Protein AF-A0A7R9URM0-F1 (afdb_monomer)

pLDDT: mean 87.05, std 10.65, range [48.06, 96.06]

Solvent-accessible surface area (backbone atoms only — not comparable to full-atom values): 8812 Å² total; per-r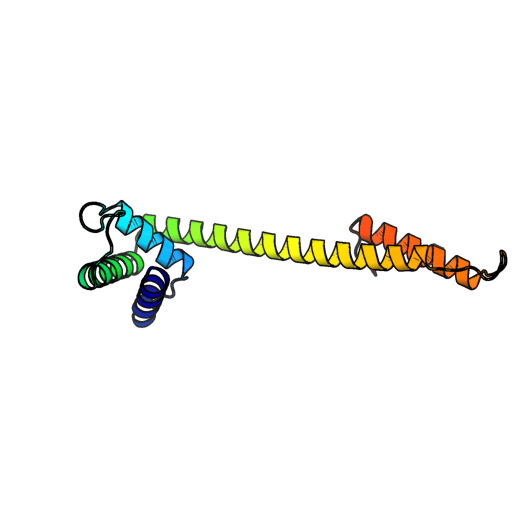esidue (Å²): 111,67,70,60,52,27,54,49,32,36,49,57,31,43,79,71,77,39,90,57,52,63,68,55,41,44,50,48,44,51,52,50,38,68,76,34,44,90,80,43,48,88,93,51,87,76,51,74,65,52,49,52,51,50,38,50,53,38,38,54,59,73,66,50,77,94,41,69,69,57,53,53,51,52,51,49,52,51,50,54,51,54,50,50,53,50,50,54,51,52,50,52,53,49,51,57,46,51,52,53,47,51,51,43,48,51,60,55,71,70,60,78,75,93,47,99,80,40,57,69,60,49,50,53,46,52,51,47,52,48,51,43,53,37,54,73,70,69,46,69,87,83,62,94,44,73,73,64,59,75,72,103

Radius of gyration: 28.4 Å; Cα contacts (8 Å, |Δi|>4): 86; chains: 1; bounding box: 66×23×72 Å

Secondary structure (DSSP, 8-state):
-HHHHHHHHHHHHHHTT----HHHHHHHHHHHHHHTTTTS-TTSPPPHHHHHHHHHHHHHHHT-TT-HHHHHHHHHHHHHHHHHHHHHHHHHHHHHHHHHHHHHHHHHHTPPPSSTT-HHHHHHHHHHHHHHHHHHTTPPTTS--HHHHHT-

Structure (mmCIF, N/CA/C/O backbone):
data_AF-A0A7R9URM0-F1
#
_entry.id   AF-A0A7R9URM0-F1
#
loop_
_atom_site.group_PDB
_atom_site.id
_atom_site.type_symbol
_atom_site.label_atom_id
_atom_site.label_alt_id
_atom_site.label_comp_id
_atom_site.label_asym_id
_atom_site.label_entity_id
_atom_site.label_seq_id
_atom_site.pdbx_PDB_ins_code
_atom_site.Cartn_x
_atom_site.Cartn_y
_atom_site.Cartn_z
_atom_site.occupancy
_atom_site.B_iso_or_equiv
_atom_site.auth_seq_id
_atom_site.auth_comp_id
_atom_site.auth_asym_id
_atom_site.auth_atom_id
_atom_site.pdbx_PDB_model_num
ATOM 1 N N . ALA A 1 1 ? -20.476 7.131 4.199 1.00 66.69 1 ALA A N 1
ATOM 2 C CA . ALA A 1 1 ? -20.584 6.777 5.629 1.00 66.69 1 ALA A CA 1
ATOM 3 C C . ALA A 1 1 ? -19.271 6.218 6.188 1.00 66.69 1 ALA A C 1
ATOM 5 O O . ALA A 1 1 ? -18.654 6.899 6.991 1.00 66.69 1 ALA A O 1
ATOM 6 N N . ILE A 1 2 ? -18.779 5.065 5.710 1.00 77.75 2 ILE A N 1
ATOM 7 C CA . ILE A 1 2 ? -17.634 4.339 6.310 1.00 77.75 2 ILE A CA 1
ATOM 8 C C . ILE A 1 2 ? -16.366 5.192 6.497 1.00 77.75 2 ILE A C 1
ATOM 10 O O . ILE A 1 2 ? -15.813 5.203 7.588 1.00 77.75 2 ILE A O 1
ATOM 14 N N . LYS A 1 3 ? -15.935 5.971 5.491 1.00 86.31 3 LYS A N 1
ATOM 15 C CA . LYS A 1 3 ? -14.746 6.841 5.626 1.00 86.31 3 LYS A CA 1
ATOM 16 C C . LYS A 1 3 ? -14.850 7.827 6.798 1.00 86.31 3 LYS A C 1
ATOM 18 O O . LYS A 1 3 ? -13.874 8.021 7.506 1.00 86.31 3 LYS A O 1
ATOM 23 N N . ARG A 1 4 ? -16.036 8.412 7.024 1.00 90.06 4 ARG A N 1
ATOM 24 C CA . ARG A 1 4 ? -16.284 9.335 8.145 1.00 90.06 4 ARG A CA 1
ATOM 25 C C . ARG A 1 4 ? -16.129 8.610 9.485 1.00 90.06 4 ARG A C 1
ATOM 27 O O . ARG A 1 4 ? -15.429 9.114 10.350 1.00 90.06 4 ARG A O 1
ATOM 34 N N . ILE A 1 5 ? -16.719 7.419 9.605 1.00 90.75 5 ILE A N 1
ATOM 35 C CA . ILE A 1 5 ? -16.661 6.573 10.810 1.00 90.75 5 ILE A CA 1
ATOM 36 C C . ILE A 1 5 ? -15.210 6.209 11.14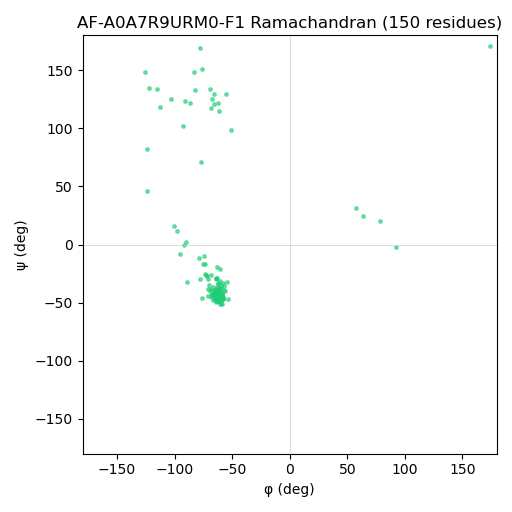0 1.00 90.75 5 ILE A C 1
ATOM 38 O O . ILE A 1 5 ? -14.763 6.392 12.267 1.00 90.75 5 ILE A O 1
ATOM 42 N N . VAL A 1 6 ? -14.452 5.758 10.138 1.00 93.88 6 VAL A N 1
ATOM 43 C CA . VAL A 1 6 ? -13.035 5.398 10.289 1.00 93.88 6 VAL A CA 1
ATOM 44 C C . VAL A 1 6 ? -12.204 6.596 10.747 1.00 93.88 6 VAL A C 1
ATOM 46 O O . VAL A 1 6 ? -11.468 6.483 11.723 1.00 93.88 6 VAL A O 1
ATOM 49 N N . SER A 1 7 ? -12.357 7.761 10.107 1.00 93.88 7 SER A N 1
ATOM 50 C CA . SER A 1 7 ? -11.639 8.975 10.516 1.00 93.88 7 SER A CA 1
ATOM 51 C C . SER A 1 7 ? -11.995 9.418 11.939 1.00 93.88 7 SER A C 1
ATOM 53 O O . SER A 1 7 ? -11.117 9.873 12.671 1.00 93.88 7 SER A O 1
ATOM 55 N N . GLU A 1 8 ? -13.256 9.269 12.347 1.00 95.06 8 GLU A N 1
ATOM 56 C CA . GLU A 1 8 ? -13.715 9.602 13.697 1.00 95.06 8 GLU A CA 1
ATOM 57 C C . GLU A 1 8 ? -13.120 8.658 14.752 1.00 95.06 8 GLU A C 1
ATOM 59 O O . GLU A 1 8 ? -12.601 9.125 15.766 1.00 95.06 8 GLU A O 1
ATOM 64 N N . ILE A 1 9 ? -13.076 7.350 14.481 1.00 95.56 9 ILE A N 1
ATOM 65 C CA . ILE A 1 9 ? -12.406 6.360 15.339 1.00 95.56 9 ILE A CA 1
ATOM 66 C C . ILE A 1 9 ? -10.913 6.681 15.472 1.00 95.56 9 ILE A C 1
ATOM 68 O O . ILE A 1 9 ? -10.405 6.799 16.588 1.00 95.56 9 ILE A O 1
ATOM 72 N N . SER A 1 10 ? -10.215 6.881 14.348 1.00 94.75 10 SER A N 1
ATOM 73 C CA . SER A 1 10 ? -8.788 7.228 14.332 1.00 94.75 10 SER A CA 1
ATOM 74 C C . SER A 1 10 ? -8.507 8.508 15.133 1.00 94.75 10 SER A C 1
ATOM 76 O O . SER A 1 10 ? -7.513 8.586 15.860 1.00 94.75 10 SER A O 1
ATOM 78 N N . PHE A 1 11 ? -9.388 9.510 15.042 1.00 94.75 11 PHE A N 1
ATOM 79 C CA . PHE A 1 11 ? -9.293 10.745 15.821 1.00 94.75 11 PHE A CA 1
ATOM 80 C C . PHE A 1 11 ? -9.495 10.499 17.324 1.00 94.75 11 PHE A C 1
ATOM 82 O O . PHE A 1 11 ? -8.673 10.933 18.133 1.00 94.75 11 PHE A O 1
ATOM 89 N N . MET A 1 12 ? -10.535 9.757 17.705 1.00 95.25 12 MET A N 1
ATOM 90 C CA . MET A 1 12 ? -10.852 9.463 19.106 1.00 95.25 12 MET A CA 1
ATOM 91 C C . MET A 1 12 ? -9.771 8.617 19.789 1.00 95.25 12 MET A C 1
ATOM 93 O O . MET A 1 12 ? -9.387 8.911 20.923 1.00 95.25 12 MET A O 1
ATOM 97 N N . CYS A 1 13 ? -9.210 7.620 19.099 1.00 95.00 13 CYS A N 1
ATOM 98 C CA . CYS A 1 13 ? -8.065 6.857 19.600 1.00 95.00 13 CYS A CA 1
ATOM 99 C C . CYS A 1 13 ? -6.832 7.753 19.793 1.00 95.00 13 CYS A C 1
ATOM 101 O O . CYS A 1 13 ? -6.152 7.660 20.819 1.00 95.00 13 CYS A O 1
ATOM 103 N N . ARG A 1 14 ? -6.584 8.689 18.866 1.00 95.19 14 ARG A N 1
ATOM 104 C CA . ARG A 1 14 ? -5.464 9.635 18.963 1.00 95.19 14 ARG A CA 1
ATOM 105 C C . ARG A 1 14 ? -5.589 10.561 20.172 1.00 95.19 14 ARG A C 1
ATOM 107 O O . ARG A 1 14 ? -4.591 10.790 20.849 1.00 95.19 14 ARG A O 1
ATOM 114 N N . LEU A 1 15 ? -6.797 11.031 20.499 1.00 94.75 15 LEU A N 1
ATOM 115 C CA . LEU A 1 15 ? -7.059 11.804 21.726 1.00 94.75 15 LEU A CA 1
ATOM 116 C C . LEU A 1 15 ? -6.742 11.022 23.013 1.00 94.75 15 LEU A C 1
ATOM 118 O O . LEU A 1 15 ? -6.533 11.621 24.067 1.00 94.75 15 LEU A O 1
ATOM 122 N N . LYS A 1 16 ? -6.696 9.690 22.937 1.00 93.19 16 LYS A N 1
ATOM 123 C CA . LYS A 1 16 ? -6.327 8.781 24.030 1.00 93.19 16 LYS A CA 1
ATOM 124 C C . LYS A 1 16 ? -4.877 8.283 23.928 1.00 93.19 16 LYS A C 1
ATOM 126 O O . LYS A 1 16 ? -4.519 7.336 24.619 1.00 93.19 16 LYS A O 1
ATOM 131 N N . ASN A 1 17 ? -4.042 8.936 23.114 1.00 91.88 17 ASN A N 1
ATOM 132 C CA . ASN A 1 17 ? -2.634 8.599 22.860 1.00 91.88 17 ASN A CA 1
ATOM 133 C C . ASN A 1 17 ? -2.397 7.230 22.198 1.00 91.88 17 ASN A C 1
ATOM 135 O O . ASN A 1 17 ? -1.305 6.676 22.311 1.00 91.88 17 ASN A O 1
ATOM 139 N N . VAL A 1 18 ? -3.382 6.693 21.473 1.00 91.88 18 VAL A N 1
ATOM 140 C CA . VAL A 1 18 ? -3.222 5.465 20.682 1.00 91.88 18 VAL A CA 1
ATOM 141 C C . VAL A 1 18 ? -3.328 5.803 19.200 1.00 91.88 18 VAL A C 1
ATOM 143 O O . VAL A 1 18 ? -4.357 6.283 18.726 1.00 91.88 18 VAL A O 1
ATOM 146 N N . THR A 1 19 ? -2.256 5.561 18.447 1.00 91.75 19 THR A N 1
ATOM 147 C CA . THR A 1 19 ? -2.255 5.750 16.992 1.00 91.75 19 THR A CA 1
ATOM 148 C C . THR A 1 19 ? -2.757 4.494 16.297 1.00 91.75 19 THR A C 1
ATOM 150 O O . THR A 1 19 ? -2.182 3.419 16.449 1.00 91.75 19 THR A O 1
ATOM 153 N N . VAL A 1 20 ? -3.819 4.647 15.512 1.00 93.25 20 VAL A N 1
ATOM 154 C CA . VAL A 1 20 ? -4.479 3.574 14.762 1.00 93.25 20 VAL A CA 1
ATOM 155 C C . VAL A 1 20 ? -4.453 3.956 13.284 1.00 93.25 20 VAL A C 1
ATOM 157 O O . VAL A 1 20 ? -4.705 5.115 12.950 1.00 93.25 20 VAL A O 1
ATOM 160 N N . SER A 1 21 ? -4.103 3.012 12.408 1.00 92.94 21 SER A N 1
ATOM 161 C CA . SER A 1 21 ? -4.191 3.215 10.960 1.00 92.94 21 SER A CA 1
ATOM 162 C C . SER A 1 21 ? -5.642 3.109 10.493 1.00 92.94 21 SER A C 1
ATOM 164 O O . SER A 1 21 ? -6.432 2.355 11.063 1.00 92.94 21 SER A O 1
ATOM 166 N N . ASP A 1 22 ? -5.991 3.810 9.416 1.00 92.62 22 ASP A N 1
ATOM 167 C CA . ASP A 1 22 ? -7.349 3.759 8.864 1.00 92.62 22 ASP A CA 1
ATOM 168 C C . ASP A 1 22 ? -7.748 2.332 8.454 1.00 92.62 22 ASP A C 1
ATOM 170 O O . ASP A 1 22 ? -8.891 1.927 8.660 1.00 92.62 22 ASP A O 1
ATOM 174 N N . THR A 1 23 ? -6.796 1.532 7.965 1.00 92.38 23 THR A N 1
ATOM 175 C CA . THR A 1 23 ? -6.995 0.108 7.655 1.00 92.38 23 THR A CA 1
ATOM 176 C C . THR A 1 23 ? -7.375 -0.698 8.899 1.00 92.38 23 THR A C 1
ATOM 178 O O . THR A 1 23 ? -8.325 -1.479 8.862 1.00 92.38 23 THR A O 1
ATOM 181 N N . LEU A 1 24 ? -6.682 -0.484 10.023 1.00 94.00 24 LEU A N 1
ATOM 182 C CA . LEU A 1 24 ? -6.975 -1.173 11.280 1.00 94.00 24 LEU A CA 1
ATOM 183 C C . LEU A 1 24 ? -8.332 -0.741 11.852 1.00 94.00 24 LEU A C 1
ATOM 185 O O . LEU A 1 24 ? -9.120 -1.587 12.273 1.00 94.00 24 LEU A O 1
ATOM 189 N N . ALA A 1 25 ? -8.632 0.559 11.831 1.00 94.56 25 ALA A N 1
ATOM 190 C CA . ALA A 1 25 ? -9.922 1.083 12.272 1.00 94.56 25 ALA A CA 1
ATOM 191 C C . ALA A 1 25 ? -11.078 0.543 11.412 1.00 94.56 25 ALA A C 1
ATOM 193 O O . ALA A 1 25 ? -12.100 0.117 11.955 1.00 94.56 25 ALA A O 1
ATOM 194 N N . ALA A 1 26 ? -10.911 0.481 10.088 1.00 93.00 26 ALA A N 1
ATOM 195 C CA . ALA A 1 26 ? -11.890 -0.113 9.180 1.00 93.00 26 ALA A CA 1
ATOM 196 C C . ALA A 1 26 ? -12.105 -1.607 9.463 1.00 93.00 26 ALA A C 1
ATOM 198 O O . ALA A 1 26 ? -13.251 -2.054 9.532 1.00 93.00 26 ALA A O 1
ATOM 199 N N . PHE A 1 27 ? -11.026 -2.363 9.688 1.00 92.44 27 PHE A N 1
ATOM 200 C CA . PHE A 1 27 ? -11.105 -3.787 10.010 1.00 92.44 27 PHE A CA 1
ATOM 201 C C . PHE A 1 27 ? -11.862 -4.035 11.319 1.00 92.44 27 PHE A C 1
ATOM 203 O O . PHE A 1 27 ? -12.788 -4.843 11.356 1.00 92.44 27 PHE A O 1
ATOM 210 N N . VAL A 1 28 ? -11.520 -3.306 12.387 1.00 93.12 28 VAL A N 1
ATOM 211 C CA . VAL A 1 28 ? -12.203 -3.428 13.686 1.00 93.12 28 VAL A CA 1
ATOM 212 C C . VAL A 1 28 ? -13.674 -3.030 13.582 1.00 93.12 28 VAL A C 1
ATOM 214 O O . VAL A 1 28 ? -14.532 -3.723 14.123 1.00 93.12 28 VAL A O 1
ATOM 217 N N . THR A 1 29 ? -13.980 -1.962 12.843 1.00 92.50 29 THR A N 1
ATOM 218 C CA . THR A 1 29 ? -15.366 -1.546 12.579 1.00 92.50 29 THR A CA 1
ATOM 219 C C . THR A 1 29 ? -16.145 -2.667 11.896 1.00 92.50 29 THR A C 1
ATOM 221 O O . THR A 1 29 ? -17.246 -3.005 12.321 1.00 92.50 29 THR A O 1
ATOM 224 N N . HIS A 1 30 ? -15.561 -3.286 10.866 1.00 90.81 30 HIS A N 1
ATOM 225 C CA . HIS A 1 30 ? -16.193 -4.387 10.148 1.00 90.81 30 HIS A CA 1
ATOM 226 C C . HIS A 1 30 ? -16.407 -5.615 11.042 1.00 90.81 30 HIS A C 1
ATOM 228 O O . HIS A 1 30 ? -17.493 -6.189 11.037 1.00 90.81 30 HIS A O 1
ATOM 234 N N . ALA A 1 31 ? -15.415 -5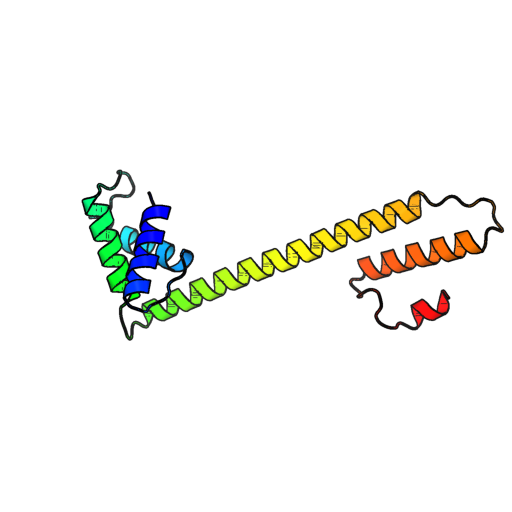.974 11.863 1.00 91.31 31 ALA A N 1
ATOM 235 C CA . ALA A 1 31 ? -15.533 -7.070 12.822 1.00 91.31 31 ALA A CA 1
ATOM 236 C C . ALA A 1 31 ? -16.689 -6.844 13.811 1.00 91.31 31 ALA A C 1
ATOM 238 O O . ALA A 1 31 ? -17.481 -7.752 14.039 1.00 91.31 31 ALA A O 1
ATOM 239 N N . ILE A 1 32 ? -16.844 -5.626 14.337 1.00 92.25 32 ILE A N 1
ATOM 240 C CA . ILE A 1 32 ? -17.933 -5.287 15.267 1.00 92.25 32 ILE A CA 1
ATOM 241 C C . ILE A 1 32 ? -19.299 -5.372 14.582 1.00 92.25 32 ILE A C 1
ATOM 243 O O . ILE A 1 32 ? -20.231 -5.925 15.160 1.00 92.25 32 ILE A O 1
ATOM 247 N N . VAL A 1 33 ? -19.428 -4.884 13.345 1.00 91.19 33 VAL A N 1
ATOM 248 C CA . VAL A 1 33 ? -20.678 -5.023 12.577 1.00 91.19 33 VAL A CA 1
ATOM 249 C C . VAL A 1 33 ? -21.047 -6.500 12.395 1.00 91.19 33 VAL A C 1
ATOM 251 O O . VAL A 1 33 ? -22.206 -6.867 12.581 1.00 91.19 33 VAL A O 1
ATOM 254 N N . LEU A 1 34 ? -20.069 -7.360 12.093 1.00 90.56 34 LEU A N 1
ATOM 255 C CA . LEU A 1 34 ? -20.283 -8.804 11.938 1.00 90.56 34 LEU A CA 1
ATOM 256 C C . LEU A 1 34 ? -20.592 -9.522 13.260 1.00 90.56 34 LEU A C 1
ATOM 258 O O . LEU A 1 34 ? -21.373 -10.469 13.271 1.00 90.56 34 LEU A O 1
ATOM 262 N N . GLU A 1 35 ? -20.008 -9.093 14.376 1.00 91.00 35 GLU A N 1
ATOM 263 C CA . GLU A 1 35 ? -20.299 -9.645 15.706 1.00 91.00 35 GLU A CA 1
ATOM 264 C C . GLU A 1 35 ? -21.684 -9.208 16.220 1.00 91.00 35 GLU A C 1
ATOM 266 O O . GLU A 1 35 ? -22.323 -9.921 16.995 1.00 91.00 35 GLU A O 1
ATOM 271 N N . HIS A 1 36 ? -22.180 -8.060 15.751 1.00 90.44 36 HIS A N 1
ATOM 272 C CA . HIS A 1 36 ? -23.408 -7.426 16.219 1.00 90.44 36 HIS A CA 1
ATOM 273 C C . HIS A 1 36 ? -24.424 -7.178 15.092 1.00 90.44 36 HIS A C 1
ATOM 275 O O . HIS A 1 36 ? -25.054 -6.123 15.038 1.00 90.44 36 HIS A O 1
ATOM 281 N N . VAL A 1 37 ? -24.658 -8.175 14.231 1.00 85.56 37 VAL A N 1
ATOM 282 C CA . VAL A 1 37 ? -25.574 -8.079 13.067 1.00 85.56 37 VAL A CA 1
ATOM 283 C C . VAL A 1 37 ? -26.991 -7.620 13.442 1.00 85.56 37 VAL A C 1
ATOM 285 O O . VAL A 1 37 ? -27.651 -6.928 12.672 1.00 85.56 37 VAL A O 1
ATOM 288 N N . ASN A 1 38 ? -27.463 -7.972 14.642 1.00 84.19 38 ASN A N 1
ATOM 289 C CA . ASN A 1 38 ? -28.780 -7.548 15.131 1.00 84.19 38 ASN A CA 1
ATOM 290 C C . ASN A 1 38 ? -28.844 -6.049 15.475 1.00 84.19 38 ASN A C 1
ATOM 292 O O . ASN A 1 38 ? -29.920 -5.463 15.399 1.00 84.19 38 ASN A O 1
ATOM 296 N N . LEU A 1 39 ? -27.718 -5.453 15.884 1.00 82.62 39 LEU A N 1
ATOM 297 C CA . LEU A 1 39 ? -27.602 -4.027 16.217 1.00 82.62 39 LEU A CA 1
ATOM 298 C C . LEU A 1 39 ? -27.239 -3.193 14.984 1.00 82.62 39 LEU A C 1
ATOM 300 O O . LEU A 1 39 ? -27.693 -2.062 14.863 1.00 82.62 39 LEU A O 1
ATOM 304 N N . PHE A 1 40 ? -26.469 -3.765 14.056 1.00 85.19 40 PHE A N 1
ATOM 305 C CA . PHE A 1 40 ? -26.009 -3.105 12.836 1.00 85.19 40 PHE A CA 1
ATOM 306 C C . PHE A 1 40 ? -26.426 -3.928 11.605 1.00 85.19 40 PHE A C 1
ATOM 308 O O . PHE A 1 40 ? -25.630 -4.717 11.087 1.00 85.19 40 PHE A O 1
ATOM 315 N N . PRO A 1 41 ? -27.676 -3.783 11.124 1.00 79.00 41 PRO A N 1
ATOM 316 C CA . PRO A 1 41 ? -28.162 -4.557 9.991 1.00 79.00 41 PRO A CA 1
ATOM 317 C C . PRO A 1 41 ? -27.424 -4.146 8.713 1.00 79.00 41 PRO A C 1
ATOM 319 O O . PRO A 1 41 ? -27.447 -2.977 8.337 1.00 79.00 41 PRO A O 1
ATOM 322 N N . LEU A 1 42 ? -26.824 -5.109 8.010 1.00 76.69 42 LEU A N 1
ATOM 323 C CA . LEU A 1 42 ? -26.075 -4.857 6.767 1.00 76.69 42 LEU A CA 1
ATOM 324 C C . LEU A 1 42 ? -26.958 -4.317 5.629 1.00 76.69 42 LEU A C 1
ATOM 326 O O . LEU A 1 42 ? -26.483 -3.567 4.780 1.00 76.69 42 LEU A O 1
ATOM 330 N N . ASP A 1 43 ? -28.244 -4.674 5.643 1.00 77.69 43 ASP A N 1
ATOM 331 C CA . ASP A 1 43 ? -29.207 -4.333 4.590 1.00 77.69 43 ASP A CA 1
ATOM 332 C C . ASP A 1 43 ? -29.938 -3.001 4.834 1.00 77.69 43 ASP A C 1
ATOM 334 O O . ASP A 1 43 ? -30.839 -2.637 4.074 1.00 77.69 43 ASP A O 1
ATOM 338 N N . LYS A 1 44 ? -29.610 -2.276 5.912 1.00 78.06 44 LYS A N 1
ATOM 339 C CA . LYS A 1 44 ? -30.252 -1.002 6.262 1.00 78.06 44 LYS A CA 1
ATOM 340 C C . LYS A 1 44 ? -29.224 0.107 6.435 1.00 78.06 44 LYS A C 1
ATOM 342 O O . LYS A 1 44 ? -28.105 -0.120 6.881 1.00 78.06 44 LYS A O 1
ATOM 347 N N . GLU A 1 45 ? -29.631 1.331 6.108 1.00 79.25 45 GLU A N 1
ATOM 348 C CA . GLU A 1 45 ? -28.838 2.507 6.451 1.00 79.25 45 GLU A CA 1
ATOM 349 C C . GLU A 1 45 ? -28.791 2.676 7.972 1.00 79.25 45 GLU A C 1
ATOM 351 O O . GLU A 1 45 ? -29.823 2.653 8.646 1.00 79.25 45 GLU A O 1
ATOM 356 N N . LEU A 1 46 ? -27.577 2.840 8.497 1.00 81.88 46 LEU A N 1
ATOM 357 C CA . LEU A 1 46 ? -27.340 3.139 9.904 1.00 81.88 46 LEU A CA 1
ATOM 358 C C . LEU A 1 46 ? -27.820 4.556 10.211 1.00 81.88 46 LEU A C 1
ATOM 360 O O . LEU A 1 46 ? -27.507 5.498 9.476 1.00 81.88 46 LEU A O 1
ATOM 364 N N . ASN A 1 47 ? -28.550 4.711 11.311 1.00 86.69 47 ASN A N 1
ATOM 365 C CA . ASN A 1 47 ? -28.897 6.033 11.815 1.00 86.69 47 ASN A CA 1
ATOM 366 C C . ASN A 1 47 ? -27.692 6.654 12.563 1.00 86.69 47 ASN A C 1
ATOM 368 O O . ASN A 1 47 ? -26.699 5.985 12.849 1.00 86.69 47 ASN A O 1
ATOM 372 N N . GLU A 1 48 ? -27.757 7.947 12.890 1.00 88.44 48 GLU A N 1
ATOM 373 C CA . GLU A 1 48 ? -26.635 8.640 13.550 1.00 88.44 48 GLU A CA 1
ATOM 374 C C . GLU A 1 48 ? -26.326 8.073 14.955 1.00 88.44 48 GLU A C 1
ATOM 376 O O . GLU A 1 48 ? -25.171 8.083 15.374 1.00 88.44 48 GLU A O 1
ATOM 381 N N . SER A 1 49 ? -27.325 7.532 15.666 1.00 88.69 49 SER A N 1
ATOM 382 C CA . SER A 1 49 ? -27.123 6.857 16.959 1.00 88.69 49 SER A CA 1
ATOM 383 C C . SER A 1 49 ? -26.351 5.551 16.784 1.00 88.69 49 SER A C 1
ATOM 385 O O . SER A 1 49 ? -25.393 5.309 17.512 1.00 88.69 49 SER A O 1
ATOM 387 N N . ASP A 1 50 ? -26.714 4.745 15.784 1.00 88.75 50 ASP A N 1
ATOM 388 C CA . ASP A 1 50 ? -26.026 3.491 15.472 1.00 88.75 50 ASP A CA 1
ATOM 389 C C . ASP A 1 50 ? -24.563 3.768 15.097 1.00 88.75 50 ASP A C 1
ATOM 391 O O . ASP A 1 50 ? -23.656 3.041 15.497 1.00 88.75 50 ASP A O 1
ATOM 395 N N . VAL A 1 51 ? -24.313 4.857 14.358 1.00 89.69 51 VAL A N 1
ATOM 396 C CA . VAL A 1 51 ? -22.955 5.299 14.019 1.00 89.69 51 VAL A CA 1
ATOM 397 C C . VAL A 1 51 ? -22.160 5.658 15.274 1.00 89.69 51 VAL A C 1
ATOM 399 O O . VAL A 1 51 ? -21.021 5.213 15.412 1.00 89.69 51 VAL A O 1
ATOM 402 N N . GLN A 1 52 ? -22.738 6.422 16.203 1.00 92.12 52 GLN A N 1
ATOM 403 C CA . GLN A 1 52 ? -22.066 6.772 17.459 1.00 92.12 52 GLN A CA 1
ATOM 404 C C . GLN A 1 52 ? -21.776 5.542 18.324 1.00 92.12 52 GLN A C 1
ATOM 406 O O . GLN A 1 52 ? -20.691 5.435 18.901 1.00 92.12 52 GLN A O 1
ATOM 411 N N . ASP A 1 53 ? -22.715 4.600 18.392 1.00 93.19 53 ASP A N 1
ATOM 412 C CA . ASP A 1 53 ? -22.543 3.346 19.120 1.00 93.19 53 ASP A CA 1
ATOM 413 C C . ASP A 1 53 ? -21.421 2.500 18.511 1.00 93.19 53 ASP A C 1
ATOM 415 O O . ASP A 1 53 ? -20.545 2.022 19.234 1.00 93.19 53 ASP A O 1
ATOM 419 N N . LEU A 1 54 ? -21.384 2.394 17.182 1.00 93.00 54 LEU A N 1
ATOM 420 C CA . LEU A 1 54 ? -20.335 1.685 16.457 1.00 93.00 54 LEU A CA 1
ATOM 421 C C . LEU A 1 54 ? -18.953 2.320 16.675 1.00 93.00 54 LEU A C 1
ATOM 423 O O . LEU A 1 54 ? -17.986 1.605 16.949 1.00 93.00 54 LEU A O 1
ATOM 427 N N . VAL A 1 55 ? -18.854 3.654 16.612 1.00 94.38 55 VAL A N 1
ATOM 428 C CA . VAL A 1 55 ? -17.612 4.389 16.908 1.00 94.38 55 VAL A CA 1
ATOM 429 C C . VAL A 1 55 ? 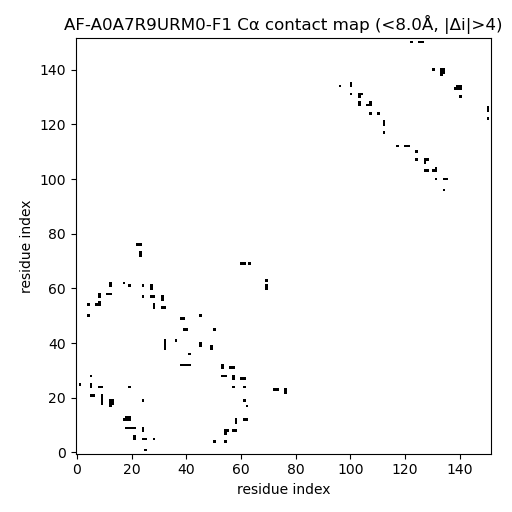-17.159 4.113 18.339 1.00 94.38 55 VAL A C 1
ATOM 431 O O . VAL A 1 55 ? -15.990 3.792 18.558 1.00 94.38 55 VAL A O 1
ATOM 434 N N . ARG A 1 56 ? -18.070 4.193 19.316 1.00 95.69 56 ARG A N 1
ATOM 435 C CA . ARG A 1 56 ? -17.758 3.935 20.728 1.00 95.69 56 ARG A CA 1
ATOM 436 C C . ARG A 1 56 ? -17.207 2.524 20.927 1.00 95.69 56 ARG A C 1
ATOM 438 O O . ARG A 1 56 ? -16.126 2.382 21.493 1.00 95.69 56 ARG A O 1
ATOM 445 N N . MET A 1 57 ? -17.897 1.507 20.412 1.00 95.56 57 MET A N 1
ATOM 446 C CA . MET A 1 57 ? -17.476 0.106 20.533 1.00 95.56 57 MET A CA 1
ATOM 447 C C . MET A 1 57 ? -16.118 -0.146 19.864 1.00 95.56 57 MET A C 1
ATOM 449 O O . MET A 1 57 ? -15.271 -0.850 20.416 1.00 95.56 57 MET A O 1
ATOM 453 N N . ALA A 1 58 ? -15.879 0.453 18.694 1.00 95.06 58 ALA A N 1
ATOM 454 C CA . ALA A 1 58 ? -14.603 0.334 17.995 1.00 95.06 58 ALA A CA 1
ATOM 455 C C . ALA A 1 58 ? -13.453 0.972 18.780 1.00 95.06 58 ALA A C 1
ATOM 457 O O . ALA A 1 58 ? -12.397 0.355 18.928 1.00 95.06 58 ALA A O 1
ATOM 458 N N . VAL A 1 59 ? -13.662 2.173 19.325 1.00 96.06 59 VAL A N 1
ATOM 459 C CA . VAL A 1 59 ? -12.666 2.864 20.153 1.00 96.06 59 VAL A CA 1
ATOM 460 C C . VAL A 1 59 ? -12.375 2.072 21.428 1.00 96.06 59 VAL A C 1
ATOM 462 O O . VAL A 1 59 ? -11.209 1.862 21.748 1.00 96.06 59 VAL A O 1
ATOM 465 N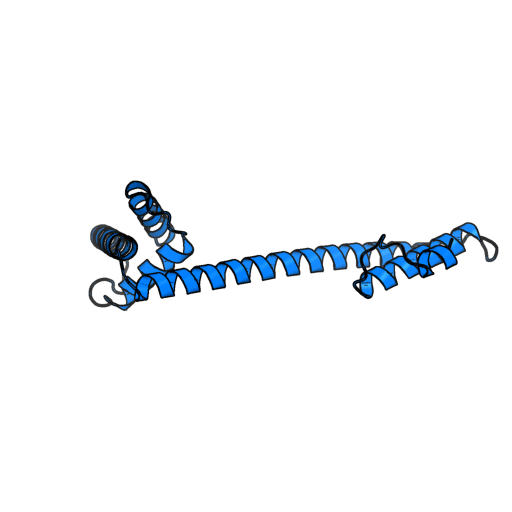 N . GLU A 1 60 ? -13.394 1.576 22.131 1.00 95.62 60 GLU A N 1
ATOM 466 C CA . GLU A 1 60 ? -13.212 0.743 23.331 1.00 95.62 60 GLU A CA 1
ATOM 467 C C . GLU A 1 60 ? -12.381 -0.511 23.035 1.00 95.62 60 GLU A C 1
ATOM 469 O O . GLU A 1 60 ? -11.414 -0.807 23.745 1.00 95.62 60 GLU A O 1
ATOM 474 N N . ARG A 1 61 ? -12.684 -1.207 21.933 1.00 94.69 61 ARG A N 1
ATOM 475 C CA . ARG A 1 61 ? -11.920 -2.385 21.510 1.00 94.69 61 ARG A CA 1
ATOM 476 C C . ARG A 1 61 ? -10.477 -2.041 21.149 1.00 94.69 61 ARG A C 1
ATOM 478 O O . ARG A 1 61 ? -9.570 -2.763 21.547 1.00 94.69 61 ARG A O 1
ATOM 485 N N . LEU A 1 62 ? -10.243 -0.940 20.437 1.00 94.75 62 LEU A N 1
ATOM 486 C CA . LEU A 1 62 ? -8.899 -0.492 20.043 1.00 94.75 62 LEU A CA 1
ATOM 487 C C . LEU A 1 62 ? -8.043 -0.017 21.226 1.00 94.75 62 LEU A C 1
ATOM 489 O O . LEU A 1 62 ? -6.817 -0.082 21.152 1.00 94.75 62 LEU A O 1
ATOM 493 N N . LEU A 1 63 ? -8.676 0.452 22.303 1.00 93.94 63 LEU A N 1
ATOM 494 C CA . LEU A 1 63 ? -8.015 0.887 23.536 1.00 93.94 63 LEU A CA 1
ATOM 495 C C . LEU A 1 63 ? -7.876 -0.233 24.575 1.00 93.94 63 LEU A C 1
ATOM 497 O O . LEU A 1 63 ? -7.343 0.007 25.659 1.00 93.94 63 LEU A O 1
ATOM 501 N N . THR A 1 64 ? -8.349 -1.444 24.272 1.00 94.06 64 THR A N 1
ATOM 502 C CA . THR A 1 64 ? -8.237 -2.581 25.188 1.00 94.06 64 THR A CA 1
ATOM 503 C C . THR A 1 64 ? -6.766 -2.958 25.370 1.00 94.06 64 THR A C 1
ATOM 505 O O . THR A 1 64 ? -6.070 -3.294 24.411 1.00 94.06 64 THR A O 1
ATOM 508 N N . VAL A 1 65 ? -6.299 -2.907 26.617 1.00 89.19 65 VAL A N 1
ATOM 509 C CA . VAL A 1 65 ? -4.940 -3.300 27.014 1.00 89.19 65 VAL A CA 1
ATOM 510 C C . VAL A 1 65 ? -4.886 -4.819 27.208 1.00 89.19 65 VAL A C 1
ATOM 512 O O . VAL A 1 65 ? -5.887 -5.429 27.577 1.00 89.19 65 VAL A O 1
ATOM 515 N N . ASP A 1 66 ? -3.734 -5.434 26.932 1.00 88.12 66 ASP A N 1
ATOM 516 C CA . ASP A 1 66 ? -3.480 -6.873 27.115 1.00 88.12 66 ASP A CA 1
ATOM 517 C C . ASP A 1 66 ? -4.441 -7.809 26.352 1.00 88.12 66 ASP A C 1
ATOM 519 O O . ASP A 1 66 ? -4.727 -8.933 26.768 1.00 88.12 66 ASP A O 1
ATOM 523 N N . SER A 1 67 ? -4.925 -7.375 25.183 1.00 91.50 67 SER A N 1
ATOM 524 C CA . SER A 1 67 ? -5.755 -8.205 24.304 1.00 91.50 67 SER A CA 1
ATOM 525 C C . SER A 1 67 ? -4.913 -8.945 23.259 1.00 91.50 67 SER A C 1
ATOM 527 O O . SER A 1 67 ? -4.556 -8.390 22.219 1.00 91.50 67 SER A O 1
ATOM 529 N N . ALA A 1 68 ? -4.661 -10.239 23.485 1.00 92.94 68 ALA A N 1
ATOM 530 C CA . ALA A 1 68 ? -3.946 -11.095 22.527 1.00 92.94 68 ALA A CA 1
ATOM 531 C C . ALA A 1 68 ? -4.622 -11.143 21.140 1.00 92.94 68 ALA A C 1
ATOM 533 O O . ALA A 1 68 ? -3.952 -11.160 20.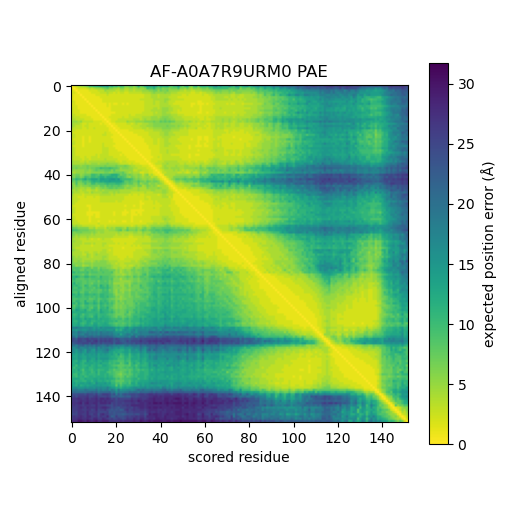105 1.00 92.94 68 ALA A O 1
ATOM 534 N N . SER A 1 69 ? -5.959 -11.113 21.104 1.00 90.69 69 SER A N 1
ATOM 535 C CA . SER A 1 69 ? -6.715 -11.041 19.850 1.00 90.69 69 SER A CA 1
ATOM 536 C C . SER A 1 69 ? -6.462 -9.736 19.096 1.00 90.69 69 SER A C 1
ATOM 538 O O . SER A 1 69 ? -6.291 -9.762 17.880 1.00 90.69 69 SER A O 1
ATOM 540 N N . LEU A 1 70 ? -6.410 -8.600 19.802 1.00 92.19 70 LEU A N 1
ATOM 541 C CA . LEU A 1 70 ? -6.171 -7.302 19.174 1.00 92.19 70 LEU A CA 1
ATOM 542 C C . LEU A 1 70 ? -4.750 -7.213 18.613 1.00 92.19 70 LEU A C 1
ATOM 544 O O . LEU A 1 70 ? -4.570 -6.744 17.493 1.00 92.19 70 LEU A O 1
ATOM 548 N N . GLU A 1 71 ? -3.755 -7.698 19.356 1.00 93.06 71 GLU A N 1
ATOM 549 C CA . GLU A 1 71 ? -2.365 -7.721 18.887 1.00 93.06 71 GLU A CA 1
ATOM 550 C C . GLU A 1 71 ? -2.185 -8.616 17.654 1.00 93.06 71 GLU A C 1
ATOM 552 O O . GLU A 1 71 ? -1.481 -8.243 16.716 1.00 93.06 71 GLU A O 1
ATOM 557 N N . THR A 1 72 ? -2.903 -9.742 17.579 1.00 92.94 72 THR A N 1
ATOM 558 C CA . THR A 1 72 ? -2.898 -10.596 16.378 1.00 92.94 72 THR A CA 1
ATOM 559 C C . THR A 1 72 ? -3.477 -9.865 15.164 1.00 92.94 72 THR A C 1
ATOM 561 O O . THR A 1 72 ? -2.897 -9.907 14.080 1.00 92.94 72 THR A O 1
ATOM 564 N N . ILE A 1 73 ? -4.590 -9.145 15.344 1.00 91.62 73 ILE A N 1
ATOM 565 C CA . ILE A 1 73 ? -5.202 -8.340 14.277 1.00 91.62 73 ILE A CA 1
ATOM 566 C C . ILE A 1 73 ? -4.250 -7.225 13.826 1.00 91.62 73 ILE A C 1
ATOM 568 O O . ILE A 1 73 ? -4.058 -7.038 12.626 1.00 91.62 73 ILE A O 1
ATOM 572 N N . LYS A 1 74 ? -3.618 -6.505 14.762 1.00 92.56 74 LYS A N 1
ATOM 573 C CA . LYS A 1 74 ? -2.628 -5.462 14.448 1.00 92.56 74 LYS A CA 1
ATOM 574 C C . LYS A 1 74 ? -1.470 -6.019 13.625 1.00 92.56 74 LYS A C 1
ATOM 576 O O . LYS A 1 74 ? -1.094 -5.408 12.628 1.00 92.56 74 LYS A O 1
ATOM 581 N N . MET A 1 75 ? -0.936 -7.175 14.020 1.00 92.44 75 MET A N 1
ATOM 582 C CA . MET A 1 75 ? 0.160 -7.829 13.308 1.00 92.44 75 MET A CA 1
ATOM 583 C C . MET A 1 75 ? -0.249 -8.232 11.888 1.00 92.44 75 MET A C 1
ATOM 585 O O . MET A 1 75 ? 0.510 -7.981 10.954 1.00 92.44 75 MET A O 1
ATOM 589 N N . GLN A 1 76 ? -1.454 -8.780 11.707 1.00 92.25 76 GLN A N 1
ATOM 590 C CA . GLN A 1 76 ? -1.952 -9.151 10.381 1.00 92.25 76 GLN A CA 1
ATOM 591 C C . GLN A 1 76 ? -2.156 -7.925 9.484 1.00 92.25 76 GLN A C 1
ATOM 593 O O . GLN A 1 76 ? -1.668 -7.901 8.360 1.00 92.25 76 GLN A O 1
ATOM 598 N N . VAL A 1 77 ? -2.799 -6.869 9.996 1.00 92.62 77 VAL A N 1
ATOM 599 C CA . VAL A 1 77 ? -3.007 -5.624 9.237 1.00 92.62 77 VAL A CA 1
ATOM 600 C C . VAL A 1 77 ? -1.672 -4.978 8.862 1.00 92.62 77 VAL A C 1
ATOM 602 O O . VAL A 1 77 ? -1.519 -4.488 7.742 1.00 92.62 77 VAL A O 1
ATOM 605 N N . ALA A 1 78 ? -0.695 -4.980 9.773 1.00 90.06 78 ALA A N 1
ATOM 606 C CA . ALA A 1 78 ? 0.641 -4.464 9.495 1.00 90.06 78 ALA A CA 1
ATOM 607 C C . ALA A 1 78 ? 1.348 -5.275 8.399 1.00 90.06 78 ALA A C 1
ATOM 609 O O . ALA A 1 78 ? 1.934 -4.683 7.494 1.00 90.06 78 ALA A O 1
ATOM 610 N N . PHE A 1 79 ? 1.256 -6.607 8.451 1.00 91.38 79 PHE A N 1
ATOM 611 C CA . PHE A 1 79 ? 1.823 -7.487 7.431 1.00 91.38 79 PHE A CA 1
ATOM 612 C C . PHE A 1 79 ? 1.190 -7.247 6.057 1.00 91.38 79 PHE A C 1
ATOM 614 O O . PHE A 1 79 ? 1.910 -7.047 5.080 1.00 91.38 79 PHE A O 1
ATOM 621 N N . ASP A 1 80 ? -0.140 -7.204 5.988 1.00 90.38 80 ASP A N 1
ATOM 622 C CA . ASP A 1 80 ? -0.862 -7.007 4.730 1.00 90.38 80 ASP A CA 1
ATOM 623 C C . ASP A 1 80 ? -0.550 -5.633 4.122 1.00 90.38 80 ASP A C 1
ATOM 625 O O . ASP A 1 80 ? -0.309 -5.528 2.921 1.00 90.38 80 ASP A O 1
ATOM 629 N N . THR A 1 81 ? -0.474 -4.588 4.955 1.00 89.19 81 THR A N 1
ATOM 630 C CA . THR A 1 81 ? -0.116 -3.231 4.503 1.00 89.19 81 THR A CA 1
ATOM 631 C C . THR A 1 81 ? 1.308 -3.196 3.948 1.00 89.19 81 THR A C 1
ATOM 633 O O . THR A 1 81 ? 1.516 -2.736 2.831 1.00 89.19 81 THR A O 1
ATOM 636 N N . ALA A 1 82 ? 2.279 -3.760 4.673 1.00 88.44 82 ALA A N 1
ATOM 637 C CA . ALA A 1 82 ? 3.665 -3.815 4.211 1.00 88.44 82 ALA A CA 1
ATOM 638 C C . ALA A 1 82 ? 3.817 -4.630 2.916 1.00 88.44 82 ALA A C 1
ATOM 640 O O . ALA A 1 82 ? 4.643 -4.301 2.066 1.00 88.44 82 ALA A O 1
ATOM 641 N N . LYS A 1 83 ? 3.014 -5.689 2.747 1.00 87.69 83 LYS A N 1
ATOM 642 C CA . LYS A 1 83 ? 3.033 -6.499 1.529 1.00 87.69 83 LYS A CA 1
ATOM 643 C C . LYS A 1 83 ? 2.487 -5.739 0.323 1.00 87.69 83 LYS A C 1
ATOM 645 O O . LYS A 1 83 ? 3.049 -5.882 -0.760 1.00 87.69 83 LYS A O 1
ATOM 650 N N . LEU A 1 84 ? 1.424 -4.954 0.499 1.00 87.38 84 LEU A N 1
ATOM 651 C CA . LEU A 1 84 ? 0.894 -4.087 -0.556 1.00 87.38 84 LEU A CA 1
ATOM 652 C C . LEU A 1 84 ? 1.927 -3.035 -0.971 1.00 87.38 84 LEU A C 1
ATOM 654 O O . LEU A 1 84 ? 2.215 -2.920 -2.159 1.00 87.38 84 LEU A O 1
ATOM 658 N N . ASP A 1 85 ? 2.563 -2.373 -0.002 1.00 87.81 85 ASP A N 1
ATOM 659 C CA . ASP A 1 85 ? 3.615 -1.387 -0.274 1.00 87.81 85 ASP A CA 1
ATOM 660 C C . ASP A 1 85 ? 4.786 -2.007 -1.063 1.00 87.81 85 ASP A C 1
ATOM 662 O O . ASP A 1 85 ? 5.302 -1.411 -2.008 1.00 87.81 85 ASP A O 1
ATOM 666 N N . GLU A 1 86 ? 5.203 -3.230 -0.714 1.00 91.19 86 GLU A N 1
ATOM 667 C CA . GLU A 1 86 ? 6.256 -3.951 -1.441 1.00 91.19 86 GLU A CA 1
ATOM 668 C C . GLU A 1 86 ? 5.856 -4.248 -2.895 1.00 91.19 86 GLU A C 1
ATOM 670 O O . GLU A 1 86 ? 6.677 -4.104 -3.803 1.00 91.19 86 GLU A O 1
ATOM 675 N N . VAL A 1 87 ? 4.605 -4.655 -3.128 1.00 90.56 87 VAL A N 1
ATOM 676 C CA . VAL A 1 87 ? 4.087 -4.912 -4.481 1.00 90.56 87 VAL A CA 1
ATOM 677 C C . VAL A 1 87 ? 4.096 -3.629 -5.308 1.00 90.56 87 VAL A C 1
ATOM 679 O O . VAL A 1 87 ? 4.628 -3.643 -6.417 1.00 90.56 87 VAL A O 1
ATOM 682 N N . ASP A 1 88 ? 3.615 -2.519 -4.749 1.00 90.94 88 ASP A N 1
ATOM 683 C CA . ASP A 1 88 ? 3.590 -1.225 -5.435 1.00 90.94 88 ASP A CA 1
ATOM 684 C C . ASP A 1 88 ? 5.006 -0.745 -5.797 1.00 90.94 88 ASP A C 1
ATOM 686 O O . ASP A 1 88 ? 5.248 -0.266 -6.909 1.00 90.94 88 ASP A O 1
ATOM 690 N N . ILE A 1 89 ? 5.977 -0.928 -4.894 1.00 90.69 89 ILE A N 1
ATOM 691 C CA . ILE A 1 89 ? 7.390 -0.614 -5.154 1.00 90.69 89 ILE A CA 1
ATOM 692 C C . ILE A 1 89 ? 7.943 -1.480 -6.293 1.00 90.69 89 ILE A C 1
ATOM 694 O O . ILE A 1 89 ? 8.627 -0.969 -7.186 1.00 90.69 89 ILE A O 1
ATOM 698 N N . LEU A 1 90 ? 7.669 -2.787 -6.274 1.00 90.06 90 LEU A N 1
ATOM 699 C CA . LEU A 1 90 ? 8.142 -3.712 -7.304 1.00 90.06 90 LEU A CA 1
ATOM 700 C C . LEU A 1 90 ? 7.521 -3.411 -8.668 1.00 90.06 90 LEU A C 1
ATOM 702 O O . LEU A 1 90 ? 8.226 -3.462 -9.678 1.00 90.06 90 LEU A O 1
ATOM 706 N N . ASP A 1 91 ? 6.239 -3.070 -8.713 1.00 92.38 91 ASP A N 1
ATOM 707 C CA . ASP A 1 91 ? 5.547 -2.739 -9.954 1.00 92.38 91 ASP A CA 1
ATOM 708 C C . ASP A 1 91 ? 6.007 -1.387 -10.513 1.00 92.38 91 ASP A C 1
ATOM 710 O O . ASP A 1 91 ? 6.267 -1.284 -11.713 1.00 92.38 91 ASP A O 1
ATOM 714 N N . ALA A 1 92 ? 6.257 -0.388 -9.661 1.00 93.12 92 ALA A N 1
ATOM 715 C CA . ALA A 1 92 ? 6.886 0.865 -10.080 1.00 93.12 92 ALA A CA 1
ATOM 716 C C . ALA A 1 92 ? 8.301 0.638 -10.645 1.00 93.12 92 ALA A C 1
ATOM 718 O O . ALA A 1 92 ? 8.661 1.198 -11.684 1.00 93.12 92 ALA A O 1
ATOM 719 N N . ALA A 1 93 ? 9.103 -0.218 -10.003 1.00 89.50 93 ALA A N 1
ATOM 720 C CA . ALA A 1 93 ? 10.437 -0.570 -10.486 1.00 89.50 93 ALA A CA 1
ATOM 721 C C . ALA A 1 93 ? 10.393 -1.321 -11.830 1.00 89.50 93 ALA A C 1
ATOM 723 O O . ALA A 1 93 ? 11.221 -1.063 -12.709 1.00 89.50 93 ALA A O 1
ATOM 724 N N . ARG A 1 94 ? 9.418 -2.222 -12.017 1.00 89.94 94 ARG A N 1
ATOM 725 C CA . ARG A 1 94 ? 9.176 -2.917 -13.292 1.00 89.94 94 ARG A CA 1
ATOM 726 C C . ARG A 1 94 ? 8.766 -1.945 -14.391 1.00 89.94 94 ARG A C 1
ATOM 728 O O . ARG A 1 94 ? 9.402 -1.954 -15.439 1.00 89.94 94 ARG A O 1
ATOM 735 N N . ALA A 1 95 ? 7.799 -1.067 -14.134 1.00 93.31 95 ALA A N 1
ATOM 736 C CA . ALA A 1 95 ? 7.343 -0.074 -15.103 1.00 93.31 95 ALA A CA 1
ATOM 737 C C . ALA A 1 95 ? 8.482 0.865 -15.538 1.00 93.31 95 ALA A C 1
ATOM 739 O O . ALA A 1 95 ? 8.710 1.061 -16.730 1.00 93.31 95 ALA A O 1
ATOM 740 N N . ALA A 1 96 ? 9.277 1.371 -14.587 1.00 91.56 96 ALA A N 1
ATOM 741 C CA . ALA A 1 96 ? 10.438 2.210 -14.892 1.00 91.56 96 ALA A CA 1
ATOM 742 C C . ALA A 1 96 ? 11.508 1.466 -15.713 1.00 91.56 96 ALA A C 1
ATOM 744 O O . ALA A 1 96 ? 12.212 2.060 -16.535 1.00 91.56 96 ALA A O 1
ATOM 745 N N . ARG A 1 97 ? 11.663 0.157 -15.492 1.00 89.19 97 ARG A N 1
ATOM 746 C CA . ARG A 1 97 ? 12.564 -0.687 -16.282 1.00 89.19 97 ARG A CA 1
ATOM 747 C C . ARG A 1 97 ? 12.040 -0.900 -17.699 1.00 89.19 97 ARG A C 1
ATOM 749 O O . ARG A 1 97 ? 12.829 -0.778 -18.630 1.00 89.19 97 ARG A O 1
ATOM 756 N N . GLU A 1 98 ? 10.751 -1.183 -17.859 1.00 92.44 98 GLU A N 1
ATOM 757 C CA . GLU A 1 98 ? 10.099 -1.339 -19.164 1.00 92.44 98 GLU A CA 1
ATOM 758 C C . GLU A 1 98 ? 10.176 -0.052 -19.992 1.00 92.44 98 GLU A C 1
ATOM 760 O O . GLU A 1 98 ? 10.496 -0.101 -21.177 1.00 92.44 98 GLU A O 1
ATOM 765 N N . GLU A 1 99 ? 9.984 1.110 -19.364 1.00 94.25 99 GLU A N 1
ATOM 766 C CA . GLU A 1 99 ? 10.133 2.412 -20.021 1.00 94.25 99 GLU A CA 1
ATOM 767 C C . GLU A 1 99 ? 11.566 2.632 -20.533 1.00 94.25 99 GLU A C 1
ATOM 769 O O . GLU A 1 99 ? 11.775 2.997 -21.693 1.00 94.25 99 GLU A O 1
ATOM 774 N N . ARG A 1 100 ? 12.578 2.347 -19.701 1.00 91.31 100 ARG A N 1
ATOM 775 C CA . ARG A 1 100 ? 13.992 2.420 -20.113 1.00 91.31 100 ARG A CA 1
ATOM 776 C C . ARG A 1 100 ? 14.325 1.417 -21.214 1.00 91.31 100 ARG A C 1
ATOM 778 O O . ARG A 1 100 ? 15.109 1.731 -22.108 1.00 91.31 100 ARG A O 1
ATOM 785 N N . GLU A 1 101 ? 13.756 0.216 -21.147 1.00 92.12 101 GLU A N 1
ATOM 786 C CA . GLU A 1 101 ? 13.924 -0.816 -22.167 1.00 92.12 101 GLU A CA 1
ATOM 787 C C . GLU A 1 101 ? 13.354 -0.347 -23.513 1.00 92.12 101 GLU A C 1
ATOM 789 O O . GLU A 1 101 ? 14.040 -0.433 -24.532 1.00 92.12 101 GLU A O 1
ATOM 794 N N . ALA A 1 102 ? 12.145 0.219 -23.510 1.00 94.88 102 ALA A N 1
ATOM 795 C CA . ALA A 1 102 ? 11.506 0.775 -24.697 1.00 94.88 102 ALA A CA 1
ATOM 796 C C . ALA A 1 102 ? 12.309 1.940 -25.295 1.00 94.88 102 ALA A C 1
ATOM 798 O O . ALA A 1 102 ? 12.500 1.988 -26.512 1.00 94.88 102 ALA A O 1
ATOM 799 N N . ALA A 1 103 ? 12.833 2.837 -24.454 1.00 93.62 103 ALA A N 1
ATOM 800 C CA . ALA A 1 103 ? 13.681 3.942 -24.896 1.00 93.62 103 ALA A CA 1
ATOM 801 C C . ALA A 1 103 ? 14.963 3.441 -25.581 1.00 93.62 103 ALA A C 1
ATOM 803 O O . ALA A 1 103 ? 15.282 3.889 -26.680 1.00 93.62 103 ALA A O 1
ATOM 804 N N . LEU A 1 104 ? 15.661 2.463 -24.985 1.00 93.06 104 LEU A N 1
ATOM 805 C CA . LEU A 1 104 ? 16.858 1.864 -25.584 1.00 93.06 104 LEU A CA 1
ATOM 806 C C . LEU A 1 104 ? 16.550 1.134 -26.895 1.00 93.06 104 LEU A C 1
ATOM 808 O O . LEU A 1 104 ? 17.323 1.243 -27.842 1.00 93.06 104 LEU A O 1
ATOM 812 N N . LEU A 1 105 ? 15.430 0.408 -26.974 1.00 94.94 105 LEU A N 1
ATOM 813 C CA . LEU A 1 105 ? 15.000 -0.243 -28.214 1.00 94.94 105 LEU A CA 1
ATOM 814 C C . LEU A 1 105 ? 14.754 0.769 -29.328 1.00 94.94 105 LEU A C 1
ATOM 816 O O . LEU A 1 105 ? 15.255 0.584 -30.434 1.00 94.94 105 LEU A O 1
ATOM 820 N N . HIS A 1 106 ? 14.024 1.842 -29.030 1.00 95.44 106 HIS A N 1
ATOM 821 C CA . HIS A 1 106 ? 13.782 2.926 -29.974 1.00 95.44 106 HIS A CA 1
ATOM 822 C C . HIS A 1 106 ? 15.105 3.544 -30.450 1.00 95.44 106 HIS A C 1
ATOM 824 O O . HIS A 1 106 ? 15.350 3.668 -31.645 1.00 95.44 106 HIS A O 1
ATOM 830 N N . ASP A 1 107 ? 16.011 3.830 -29.515 1.00 92.44 107 ASP A N 1
ATOM 831 C CA . ASP A 1 107 ? 17.350 4.361 -29.777 1.00 92.44 107 ASP A CA 1
ATOM 832 C C . ASP A 1 107 ? 18.236 3.455 -30.647 1.00 92.44 107 ASP A C 1
ATOM 834 O O . ASP A 1 107 ? 19.115 3.951 -31.357 1.00 92.44 107 ASP A O 1
ATOM 838 N N . ILE A 1 108 ? 18.063 2.135 -30.551 1.00 93.62 108 ILE A N 1
ATOM 839 C CA . ILE A 1 108 ?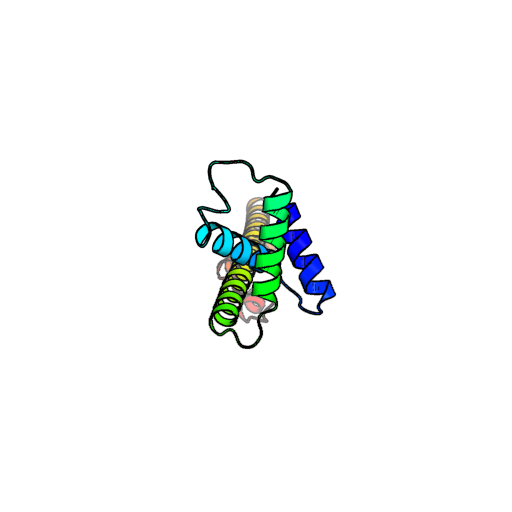 18.772 1.144 -31.369 1.00 93.62 108 ILE A CA 1
ATOM 840 C C . ILE A 1 108 ? 18.170 1.100 -32.776 1.00 93.62 108 ILE A C 1
ATOM 842 O O . ILE A 1 108 ? 18.912 1.098 -33.756 1.00 93.62 108 ILE A O 1
ATOM 846 N N . VAL A 1 109 ? 16.838 1.065 -32.877 1.00 94.19 109 VAL A N 1
ATOM 847 C CA . VAL A 1 109 ? 16.112 0.941 -34.151 1.00 94.19 109 VAL A CA 1
ATOM 848 C C . VAL A 1 109 ? 16.258 2.197 -35.014 1.00 94.19 109 VAL A C 1
ATOM 850 O O . VAL A 1 109 ? 16.425 2.086 -36.229 1.00 94.19 109 VAL A O 1
ATOM 853 N N . ASP A 1 110 ? 16.254 3.381 -34.405 1.00 92.69 110 ASP A N 1
ATOM 854 C CA . ASP A 1 110 ? 16.326 4.658 -35.125 1.00 92.69 110 ASP A CA 1
ATOM 855 C C . ASP A 1 110 ? 17.737 5.029 -35.596 1.00 92.69 110 ASP A C 1
ATOM 857 O O . ASP A 1 110 ? 17.917 5.962 -36.390 1.00 92.69 110 ASP A O 1
ATOM 861 N N . MET A 1 111 ? 18.759 4.313 -35.128 1.00 88.94 111 MET A N 1
ATOM 862 C CA . MET A 1 111 ? 20.144 4.633 -35.434 1.00 88.94 111 MET A CA 1
ATOM 863 C C . MET A 1 111 ? 20.460 4.376 -36.911 1.00 88.94 111 MET A C 1
ATOM 865 O O . MET A 1 111 ? 20.422 3.248 -37.400 1.00 88.94 111 MET A O 1
ATOM 869 N N . ARG A 1 112 ? 20.822 5.439 -37.639 1.00 87.12 112 ARG A N 1
ATOM 870 C CA . ARG A 1 112 ? 21.214 5.355 -39.053 1.00 87.12 112 ARG A CA 1
ATOM 871 C C . ARG A 1 112 ? 22.722 5.450 -39.217 1.00 87.12 112 ARG A C 1
ATOM 873 O O . ARG A 1 112 ? 23.334 6.435 -38.817 1.00 87.12 112 ARG A O 1
ATOM 880 N N . LEU A 1 113 ? 23.296 4.456 -39.884 1.00 86.38 113 LEU A N 1
ATOM 881 C CA . LEU A 1 113 ? 24.702 4.452 -40.280 1.00 86.38 113 LEU A CA 1
ATOM 882 C C . LEU A 1 113 ? 24.875 5.256 -41.576 1.00 86.38 113 LEU A C 1
ATOM 884 O O . LEU A 1 113 ? 24.127 5.050 -42.534 1.00 86.38 113 LEU A O 1
ATOM 888 N N . LYS A 1 114 ? 25.867 6.154 -41.634 1.00 82.06 114 LYS A N 1
ATOM 889 C CA . LYS A 1 114 ? 26.168 6.930 -42.855 1.00 82.06 114 LYS A CA 1
ATOM 890 C C . LYS A 1 114 ? 26.894 6.100 -43.926 1.00 82.06 114 LYS A C 1
ATOM 892 O O . LYS A 1 114 ? 26.922 6.495 -45.089 1.00 82.06 114 LYS A O 1
ATOM 897 N N . GLY A 1 115 ? 27.462 4.954 -43.546 1.00 79.12 115 GLY A N 1
ATOM 898 C CA . GLY A 1 115 ? 28.139 3.988 -44.415 1.00 79.12 115 GLY A CA 1
ATOM 899 C C . GLY A 1 115 ? 28.795 2.866 -43.599 1.00 79.12 115 GLY A C 1
ATOM 900 O O . GLY A 1 115 ? 28.876 2.958 -42.379 1.00 79.12 115 GLY A O 1
ATOM 901 N N . ALA A 1 116 ? 29.288 1.811 -44.257 1.00 73.12 116 ALA A N 1
ATOM 902 C CA . ALA A 1 116 ? 29.870 0.642 -43.575 1.00 73.12 116 ALA A CA 1
ATOM 903 C C . ALA A 1 116 ? 31.143 0.948 -42.751 1.00 73.12 116 ALA A C 1
ATOM 905 O O . ALA A 1 116 ? 31.484 0.186 -41.855 1.00 73.12 116 ALA A O 1
ATOM 906 N N . ASN A 1 117 ? 31.815 2.071 -43.028 1.00 77.94 117 ASN A N 1
ATOM 907 C CA . ASN A 1 117 ? 33.023 2.516 -42.321 1.00 77.94 117 ASN A CA 1
ATOM 908 C C . ASN A 1 117 ? 32.735 3.558 -41.225 1.00 77.94 117 ASN A C 1
ATOM 910 O O . ASN A 1 117 ? 33.664 4.196 -40.733 1.00 77.94 117 ASN A O 1
ATOM 914 N N . ASP A 1 118 ? 31.469 3.771 -40.858 1.00 86.06 118 ASP A N 1
ATOM 915 C CA . ASP A 1 118 ? 31.088 4.658 -39.755 1.00 86.06 118 ASP A CA 1
ATOM 916 C C . ASP A 1 118 ? 31.338 3.957 -38.408 1.00 86.06 118 ASP A C 1
ATOM 918 O O . ASP A 1 118 ? 30.423 3.490 -37.729 1.00 86.06 118 ASP A O 1
ATOM 922 N N . VAL A 1 119 ? 32.624 3.800 -38.077 1.00 85.81 119 VAL A N 1
ATOM 923 C CA . VAL A 1 119 ? 33.096 3.057 -36.898 1.00 85.81 119 VAL A CA 1
ATOM 924 C C . VAL A 1 119 ? 32.543 3.667 -35.612 1.00 85.81 119 VAL A C 1
ATOM 926 O O . VAL A 1 119 ? 32.160 2.936 -34.707 1.00 85.81 119 VAL A O 1
ATOM 929 N N . GLU A 1 120 ? 32.440 4.994 -35.541 1.00 86.88 120 GLU A N 1
ATOM 930 C CA . GLU A 1 120 ? 31.909 5.690 -34.369 1.00 86.88 120 GLU A CA 1
ATOM 931 C C . GLU A 1 120 ? 30.424 5.368 -34.147 1.00 86.88 120 GLU A C 1
ATOM 933 O O . GLU A 1 120 ? 30.029 4.998 -33.037 1.00 86.88 120 GLU A O 1
ATOM 938 N N . ALA A 1 121 ? 29.606 5.415 -35.207 1.00 87.62 121 ALA A N 1
ATOM 939 C CA . ALA A 1 121 ? 28.197 5.045 -35.117 1.00 87.62 121 ALA A CA 1
ATOM 940 C C . ALA A 1 121 ? 28.003 3.546 -34.823 1.00 87.62 121 ALA A C 1
ATOM 942 O O . ALA A 1 121 ? 27.111 3.189 -34.053 1.00 87.62 121 ALA A O 1
ATOM 943 N N . LEU A 1 122 ? 28.854 2.672 -35.371 1.00 88.38 122 LEU A N 1
ATOM 944 C CA . LEU A 1 122 ? 28.843 1.237 -35.069 1.00 88.38 122 LEU A CA 1
ATOM 945 C C . LEU A 1 122 ? 29.178 0.959 -33.598 1.00 88.38 122 LEU A C 1
ATOM 947 O O . LEU A 1 122 ? 28.447 0.223 -32.939 1.00 88.38 122 LEU A O 1
ATOM 951 N N . THR A 1 123 ? 30.231 1.571 -33.053 1.00 89.00 123 THR A N 1
ATOM 952 C CA . THR A 1 123 ? 30.598 1.427 -31.634 1.00 89.00 123 THR A CA 1
ATOM 953 C C . THR A 1 123 ? 29.480 1.926 -30.720 1.00 89.00 123 THR A C 1
ATOM 955 O O . THR A 1 123 ? 29.127 1.270 -29.736 1.00 89.00 123 THR A O 1
ATOM 958 N N . ALA A 1 124 ? 28.860 3.058 -31.062 1.00 89.56 124 ALA A N 1
ATOM 959 C CA . ALA A 1 124 ? 27.727 3.587 -30.314 1.00 89.56 124 ALA A CA 1
ATOM 960 C C . ALA A 1 124 ? 26.497 2.657 -30.372 1.00 89.56 124 ALA A C 1
ATOM 962 O O . ALA A 1 124 ? 25.848 2.451 -29.343 1.00 89.56 124 ALA A O 1
ATOM 963 N N . LEU A 1 125 ? 26.218 2.038 -31.525 1.00 91.00 125 LEU A N 1
ATOM 964 C CA . LEU A 1 125 ? 25.161 1.034 -31.678 1.00 91.00 125 LEU A CA 1
ATOM 965 C C . LEU A 1 125 ? 25.422 -0.197 -30.801 1.00 91.00 125 LEU A C 1
ATOM 967 O O . LEU A 1 125 ? 24.541 -0.608 -30.045 1.00 91.00 125 LEU A O 1
ATOM 971 N N . TYR A 1 126 ? 26.639 -0.750 -30.838 1.00 90.31 126 TYR A N 1
ATOM 972 C CA . TYR A 1 126 ? 27.017 -1.891 -29.997 1.00 90.31 126 TYR A CA 1
ATOM 973 C C . TYR A 1 126 ? 26.867 -1.582 -28.508 1.00 90.31 126 TYR A C 1
ATOM 975 O O . TYR A 1 126 ? 26.308 -2.393 -27.769 1.00 90.31 126 TYR A O 1
ATOM 983 N N . ARG A 1 127 ? 27.289 -0.392 -28.064 1.00 90.12 127 ARG A N 1
ATOM 984 C CA . ARG A 1 127 ? 27.122 0.035 -26.669 1.00 90.12 127 ARG A CA 1
ATOM 985 C C . ARG A 1 127 ? 25.644 0.129 -26.274 1.00 90.12 127 ARG A C 1
ATOM 987 O O . ARG A 1 127 ? 25.283 -0.309 -25.183 1.00 90.12 127 ARG A O 1
ATOM 994 N N . ARG A 1 128 ? 24.776 0.654 -27.147 1.00 90.94 128 ARG A N 1
ATOM 995 C CA . ARG A 1 128 ? 23.321 0.715 -26.905 1.00 90.94 128 ARG A CA 1
ATOM 996 C C . ARG A 1 128 ? 22.702 -0.683 -26.806 1.00 90.94 128 ARG A C 1
ATOM 998 O O . ARG A 1 128 ? 21.984 -0.949 -25.845 1.00 90.94 128 ARG A O 1
ATOM 1005 N N . ILE A 1 129 ? 23.039 -1.590 -27.729 1.00 92.12 129 ILE A N 1
ATOM 1006 C CA . ILE A 1 129 ? 22.588 -2.995 -27.708 1.00 92.12 129 ILE A CA 1
ATOM 1007 C C . ILE A 1 129 ? 23.051 -3.695 -26.429 1.00 92.12 129 ILE A C 1
ATOM 1009 O O . ILE A 1 129 ? 22.265 -4.373 -25.769 1.00 92.12 129 ILE A O 1
ATOM 1013 N N . PHE A 1 130 ? 24.311 -3.508 -26.044 1.00 91.00 130 PHE A N 1
ATOM 1014 C CA . PHE A 1 130 ? 24.845 -4.082 -24.818 1.00 91.00 130 PHE A CA 1
ATOM 1015 C C . PHE A 1 130 ? 24.100 -3.573 -23.578 1.00 91.00 130 PHE A C 1
ATOM 1017 O O . PHE A 1 130 ? 23.659 -4.377 -22.759 1.00 91.00 130 PHE A O 1
ATOM 1024 N N . ASN A 1 131 ? 23.886 -2.259 -23.467 1.00 90.00 131 ASN A N 1
ATOM 1025 C CA . ASN A 1 131 ? 23.142 -1.665 -22.354 1.00 90.00 131 ASN A CA 1
ATOM 1026 C C . ASN A 1 131 ? 21.698 -2.181 -22.276 1.00 90.00 131 ASN A C 1
ATOM 1028 O O . ASN A 1 131 ? 21.201 -2.448 -21.181 1.00 90.00 131 ASN A O 1
ATOM 1032 N N . PHE A 1 132 ? 21.045 -2.382 -23.423 1.00 91.94 132 PHE A N 1
ATOM 1033 C CA . PHE A 1 132 ? 19.725 -3.009 -23.497 1.00 91.94 132 PHE A CA 1
ATOM 1034 C C . PHE A 1 132 ? 19.743 -4.444 -22.944 1.00 91.94 132 PHE A C 1
ATOM 1036 O O . PHE A 1 132 ? 18.934 -4.787 -22.080 1.00 91.94 132 PHE A O 1
ATOM 1043 N N . LEU A 1 133 ? 20.700 -5.274 -23.374 1.00 90.62 133 LEU A N 1
ATOM 1044 C CA . LEU A 1 133 ? 20.836 -6.656 -22.894 1.00 90.62 133 LEU A CA 1
ATOM 1045 C C . LEU A 1 133 ? 21.132 -6.718 -21.391 1.00 90.62 133 LEU A C 1
ATOM 1047 O O . LEU A 1 133 ? 20.567 -7.546 -20.679 1.00 90.62 133 LEU A O 1
ATOM 1051 N N . VAL A 1 134 ? 21.977 -5.814 -20.900 1.00 87.69 134 VAL A N 1
ATOM 1052 C CA . VAL A 1 134 ? 22.294 -5.652 -19.478 1.00 87.69 134 VAL A CA 1
ATOM 1053 C C . VAL A 1 134 ? 21.048 -5.326 -18.659 1.00 87.69 134 VAL A C 1
ATOM 1055 O O . VAL A 1 134 ? 20.769 -6.003 -17.665 1.00 87.69 134 VAL A O 1
ATOM 1058 N N . LEU A 1 135 ? 20.278 -4.328 -19.099 1.00 88.12 135 LEU A N 1
ATOM 1059 C CA . LEU A 1 135 ? 19.044 -3.925 -18.437 1.00 88.12 135 LEU A CA 1
ATOM 1060 C C . LEU A 1 135 ? 18.039 -5.083 -18.411 1.00 88.12 135 LEU A C 1
ATOM 1062 O O . LEU A 1 135 ? 17.434 -5.348 -17.371 1.00 88.12 135 LEU A O 1
ATOM 1066 N N . ARG A 1 136 ? 17.899 -5.826 -19.516 1.00 87.31 136 ARG A N 1
ATOM 1067 C CA . ARG A 1 136 ? 16.990 -6.978 -19.647 1.00 87.31 136 ARG A CA 1
ATOM 1068 C C . ARG A 1 136 ? 17.441 -8.219 -18.865 1.00 87.31 136 ARG A C 1
ATOM 1070 O O . ARG A 1 136 ? 16.599 -8.984 -18.397 1.00 87.31 136 ARG A O 1
ATOM 1077 N N . ALA A 1 137 ? 18.738 -8.378 -18.627 1.00 86.81 137 ALA A N 1
ATOM 1078 C CA . ALA A 1 137 ? 19.276 -9.399 -17.729 1.00 86.81 137 ALA A CA 1
ATOM 1079 C C . ALA A 1 137 ? 19.067 -9.068 -16.237 1.00 86.81 137 ALA A C 1
ATOM 1081 O O . ALA A 1 137 ? 19.289 -9.927 -15.389 1.00 86.81 137 ALA A O 1
ATOM 1082 N N . GLY A 1 138 ? 18.632 -7.844 -15.907 1.00 78.12 138 GLY A N 1
ATOM 1083 C CA . GLY A 1 138 ? 18.427 -7.405 -14.521 1.00 78.12 138 GLY A CA 1
ATOM 1084 C C . GLY A 1 138 ? 19.731 -7.029 -13.815 1.00 78.12 138 GLY A C 1
ATOM 1085 O O . GLY A 1 138 ? 19.794 -7.029 -12.591 1.00 78.12 138 GLY A O 1
ATOM 1086 N N . LEU A 1 139 ? 20.781 -6.731 -14.584 1.00 73.25 139 LEU A N 1
ATOM 1087 C CA . LEU A 1 139 ? 22.074 -6.301 -14.068 1.00 73.25 139 LEU A CA 1
ATOM 1088 C C . LEU A 1 139 ? 22.083 -4.769 -13.982 1.00 73.25 139 LEU A C 1
ATOM 1090 O O . LEU A 1 139 ? 21.862 -4.096 -14.989 1.00 73.25 139 LEU A O 1
ATOM 1094 N N . GLU A 1 140 ? 22.351 -4.203 -12.805 1.00 63.72 140 GLU A N 1
ATOM 1095 C CA . GLU A 1 140 ? 22.332 -2.745 -12.624 1.00 63.72 140 GLU A CA 1
ATOM 1096 C C . GLU A 1 140 ? 23.385 -2.036 -13.486 1.00 63.72 140 GLU A C 1
ATOM 1098 O O . GLU A 1 140 ? 24.585 -2.312 -13.385 1.00 63.72 140 GLU A O 1
ATOM 1103 N N . ALA A 1 141 ? 22.939 -1.115 -14.347 1.00 52.53 141 ALA A N 1
ATOM 1104 C CA . ALA A 1 141 ? 23.803 -0.296 -15.196 1.00 52.53 141 ALA A CA 1
ATOM 1105 C C . ALA A 1 141 ? 24.836 0.473 -14.349 1.00 52.53 141 ALA A C 1
ATOM 1107 O O . ALA A 1 141 ? 24.471 1.126 -13.375 1.00 52.53 141 ALA A O 1
ATOM 1108 N N . GLY A 1 142 ? 26.122 0.394 -14.711 1.00 53.50 142 GLY A N 1
ATOM 1109 C CA . GLY A 1 142 ? 27.207 1.067 -13.982 1.00 53.50 142 GLY A CA 1
ATOM 1110 C C . GLY A 1 142 ? 27.895 0.236 -12.891 1.00 53.50 142 GLY A C 1
ATOM 1111 O O . GLY A 1 142 ? 28.877 0.698 -12.308 1.00 53.50 142 GLY A O 1
ATOM 1112 N N . ALA A 1 143 ? 27.462 -1.004 -12.635 1.00 53.25 143 ALA A N 1
ATOM 1113 C CA . ALA A 1 143 ? 28.308 -1.963 -11.930 1.00 53.25 143 ALA A CA 1
ATOM 1114 C C . ALA A 1 143 ? 29.570 -2.207 -12.776 1.00 53.25 143 ALA A C 1
ATOM 1116 O O . ALA A 1 143 ? 29.455 -2.722 -13.884 1.00 53.25 143 ALA A O 1
ATOM 1117 N N . ASN A 1 144 ? 30.742 -1.808 -12.265 1.00 50.38 144 ASN A N 1
ATOM 1118 C CA . ASN A 1 144 ? 32.048 -1.879 -12.930 1.00 50.38 144 ASN A CA 1
ATOM 1119 C C . ASN A 1 144 ? 32.301 -3.294 -13.477 1.00 50.38 144 ASN A C 1
ATOM 1121 O O . ASN A 1 144 ? 32.670 -4.205 -12.731 1.00 50.38 144 ASN A O 1
ATOM 1125 N N . ARG A 1 145 ? 32.045 -3.488 -14.774 1.00 62.69 145 ARG A N 1
ATOM 1126 C CA . ARG A 1 145 ? 32.022 -4.806 -15.409 1.00 62.69 145 ARG A CA 1
ATOM 1127 C C . ARG A 1 145 ? 33.140 -4.929 -16.442 1.00 62.69 145 ARG A C 1
ATOM 1129 O O . ARG A 1 145 ? 33.289 -4.042 -17.278 1.00 62.69 145 ARG A O 1
ATOM 1136 N N . PRO A 1 146 ? 33.899 -6.040 -16.451 1.00 58.44 146 PRO A N 1
ATOM 1137 C CA . PRO A 1 146 ? 34.939 -6.261 -17.455 1.00 58.44 146 PRO A CA 1
ATOM 1138 C C . PRO A 1 146 ? 34.379 -6.232 -18.887 1.00 58.44 146 PRO A C 1
ATOM 1140 O O . PRO A 1 146 ? 35.020 -5.673 -19.766 1.00 58.44 146 PRO A O 1
ATOM 1143 N N . ALA A 1 147 ? 33.140 -6.692 -19.093 1.00 58.12 147 ALA A N 1
ATOM 1144 C CA . ALA A 1 147 ? 32.460 -6.629 -20.389 1.00 58.12 147 ALA A CA 1
ATOM 1145 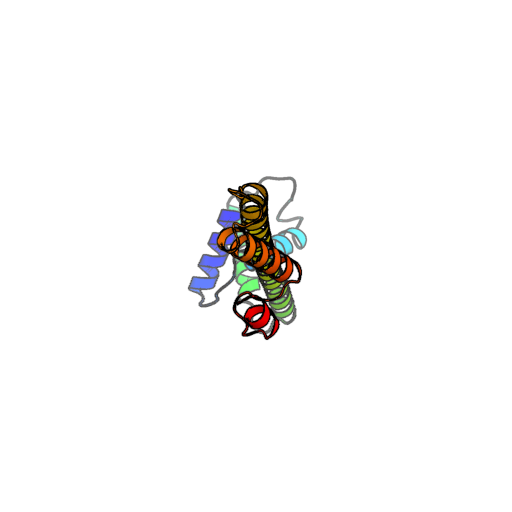C C . ALA A 1 147 ? 32.217 -5.193 -20.905 1.00 58.12 147 ALA A C 1
ATOM 1147 O O . ALA A 1 147 ? 32.214 -4.976 -22.108 1.00 58.12 147 ALA A O 1
ATOM 1148 N N . GLU A 1 148 ? 32.061 -4.192 -20.029 1.00 58.97 148 GLU A N 1
ATOM 1149 C CA . GLU A 1 148 ? 31.938 -2.784 -20.452 1.00 58.97 148 GLU A CA 1
ATOM 1150 C C . GLU A 1 148 ? 33.284 -2.210 -20.929 1.00 58.97 148 GLU A C 1
ATOM 1152 O O . GLU A 1 148 ? 33.304 -1.301 -21.758 1.00 58.97 148 GLU A O 1
ATOM 1157 N N . ARG A 1 149 ? 34.411 -2.761 -20.447 1.00 59.44 149 ARG A N 1
ATOM 1158 C CA . ARG A 1 149 ? 35.771 -2.375 -20.865 1.00 59.44 149 ARG A CA 1
ATOM 1159 C C . ARG A 1 149 ? 36.167 -2.962 -22.214 1.00 59.44 149 ARG A C 1
ATOM 1161 O O . ARG A 1 149 ? 36.957 -2.349 -22.914 1.00 59.44 149 ARG A O 1
ATOM 1168 N N . GLU A 1 150 ? 35.631 -4.125 -22.569 1.00 57.28 150 GLU A N 1
ATOM 1169 C CA . GLU A 1 150 ? 35.886 -4.773 -23.865 1.00 57.28 150 GLU A CA 1
ATOM 1170 C C . GLU A 1 150 ? 35.155 -4.080 -25.028 1.00 57.28 150 GLU A C 1
ATOM 1172 O O . GLU A 1 150 ? 35.512 -4.276 -26.185 1.00 57.28 150 GLU A O 1
ATOM 1177 N N . ILE A 1 151 ? 34.149 -3.252 -24.719 1.00 58.03 151 ILE A N 1
ATOM 1178 C CA . ILE A 1 151 ? 33.361 -2.468 -25.685 1.00 58.03 151 ILE A CA 1
ATOM 1179 C C . ILE A 1 151 ? 33.912 -1.028 -25.827 1.00 58.03 151 ILE A C 1
ATOM 1181 O O . ILE A 1 151 ? 33.433 -0.266 -26.668 1.00 58.03 151 ILE A O 1
ATOM 1185 N N . ALA A 1 152 ? 34.872 -0.626 -24.983 1.00 48.06 152 ALA A N 1
ATOM 1186 C CA . ALA A 1 152 ? 35.437 0.727 -24.929 1.00 48.06 152 ALA A CA 1
ATOM 1187 C C . ALA A 1 152 ? 36.567 0.962 -25.939 1.00 48.06 152 ALA A C 1
ATOM 1189 O O . ALA A 1 152 ? 37.392 0.047 -26.147 1.00 48.06 152 ALA A O 1
#

Foldseek 3Di:
DLQVLLVLLQVLLVVVVHHDDSLLL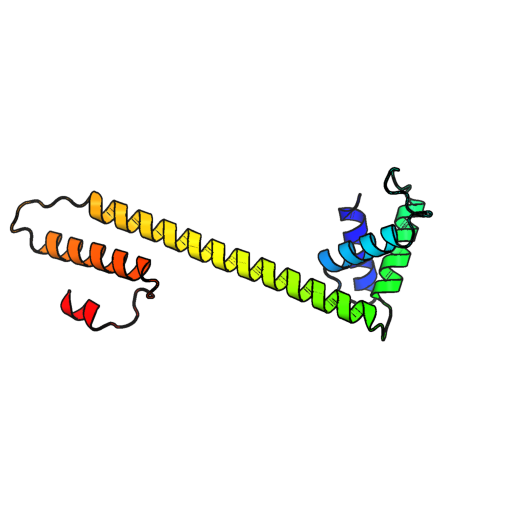SVLLVVVCVVCCVLNPPPDDDDPVSSVVSSVVSNCVSPDPPDPVSVVSVVVSVVVVVVVVVVVVVVVVVVVLVVVLVVLVCVLVPQDDPDPPSVVSVLVSVLSVVVSVCSVVVHDPPPPDVVVVVSD

Sequence (152 aa):
AIKRIVSEISFMCRLKNVTVSDTLAAFVTHAIVLEHVNLFPLDKELNESDVQDLVRMAVERLLTVDSASLETIKMQVAFDTAKLDEVDILDAARAAREEREAALLHDIVDMRLKGANDVEALTALYRRIFNFLVLRAGLEAGANRPAEREIA

InterPro domains:
  IPR021897 Cilia- and flagella-associated protein 206 [PTHR21442] (2-150)

Mean predicted aligned error: 9.64 Å

Organism: Diacronema lutheri (NCBI:txid2081491)